Protein AF-A0A1F9MXR3-F1 (afdb_monomer_lite)

Foldseek 3Di:
DVQVVQVVVVHPGDPVNVVVCCVLQLAPWFDFDDDPPDPDDGDGHGPPCRNVSVVVCVVCVVVVDDPVLCCVALSVQLNVLVVVVVVLVVVLVVQLVVLVPDPDPVVSVVSVVVSVVVSVVSVVVSVVSNVVSVVRDGPPPDD

Secondary structure (DSSP, 8-state):
-HHHHHHTTT----HHHHHHHHHTTSSPPPEEE--TT--S--EEEPPTHHHHHHHHHHHHHHTT--HHHHHHSHHHHHHHHHHHHHHHHHHHHHHHHHHHT-S-HHHHHHHHHHHHHHHHHHHHHHHHHHHHHHHS-------

Sequence (143 aa):
MIVEIFQNKGERFSAPSLRKYVQLGLLPKSRRVGIRGRHRGSSGLYPVAVVRLINNIKSALDDGATLDEIRLGQAGVAGEVQALARSAGQVVERLKEAIRHQENKKKRDALKRDLDNRAKVLTREIRAVERLVSRLGTPRLQP

Structure (mmCIF, N/CA/C/O backbone):
data_AF-A0A1F9MXR3-F1
#
_entry.id   AF-A0A1F9MXR3-F1
#
loop_
_atom_site.group_PDB
_atom_site.id
_atom_site.type_symbol
_atom_site.label_atom_id
_atom_site.label_alt_id
_atom_site.label_comp_id
_atom_site.label_asym_id
_atom_site.label_entity_id
_atom_site.label_seq_id
_atom_site.pdbx_PDB_ins_code
_atom_site.Cartn_x
_atom_site.Cartn_y
_atom_site.Cartn_z
_atom_site.occupancy
_atom_site.B_iso_or_equiv
_atom_site.auth_seq_id
_atom_site.auth_comp_id
_atom_site.auth_asym_id
_atom_site.auth_atom_id
_atom_site.pdbx_PDB_model_num
ATOM 1 N N . MET A 1 1 ? -2.376 -17.576 -13.835 1.00 70.94 1 MET A N 1
ATOM 2 C CA . MET A 1 1 ? -1.338 -16.736 -13.171 1.00 70.94 1 MET A CA 1
ATOM 3 C C . MET A 1 1 ? -1.240 -15.379 -13.872 1.00 70.94 1 MET A C 1
ATOM 5 O O . MET A 1 1 ? -1.604 -15.309 -15.033 1.00 70.94 1 MET A O 1
ATOM 9 N N . ILE A 1 2 ? -0.744 -14.299 -13.241 1.00 80.38 2 ILE A N 1
ATOM 10 C CA . ILE A 1 2 ? -0.639 -12.985 -13.924 1.00 80.38 2 ILE A CA 1
ATOM 11 C C . ILE A 1 2 ? 0.206 -13.046 -15.204 1.00 80.38 2 ILE A C 1
ATOM 13 O O . ILE A 1 2 ? -0.133 -12.400 -16.180 1.00 80.38 2 ILE A O 1
ATOM 17 N N . VAL A 1 3 ? 1.247 -13.883 -15.231 1.00 83.94 3 VAL A N 1
ATOM 18 C CA . VAL A 1 3 ? 2.078 -14.098 -16.426 1.00 83.94 3 VAL A CA 1
ATOM 19 C C . VAL A 1 3 ? 1.259 -14.622 -17.609 1.00 83.94 3 VAL A C 1
ATOM 21 O O . VAL A 1 3 ? 1.415 -14.110 -18.710 1.00 83.94 3 VAL A O 1
ATOM 24 N N . GLU A 1 4 ? 0.337 -15.560 -17.377 1.00 83.31 4 GLU A N 1
ATOM 25 C CA . GLU A 1 4 ? -0.536 -16.112 -18.428 1.00 83.31 4 GLU A CA 1
ATOM 26 C C . GLU A 1 4 ? -1.439 -15.034 -19.042 1.00 83.31 4 GLU A C 1
ATOM 28 O O . GLU A 1 4 ? -1.685 -15.058 -20.238 1.00 83.31 4 GLU A O 1
ATOM 33 N N . ILE A 1 5 ? -1.890 -14.045 -18.256 1.00 84.88 5 ILE A N 1
ATOM 34 C CA . ILE A 1 5 ? -2.714 -12.935 -18.770 1.00 84.88 5 ILE A CA 1
ATOM 35 C C . ILE A 1 5 ? -1.954 -12.149 -19.845 1.00 84.88 5 ILE A C 1
ATOM 37 O O . ILE A 1 5 ? -2.546 -11.740 -20.839 1.00 84.88 5 ILE A O 1
ATOM 41 N N . PHE A 1 6 ? -0.653 -11.937 -19.647 1.00 85.25 6 PHE A N 1
ATOM 42 C CA . PHE A 1 6 ? 0.199 -11.240 -20.609 1.00 85.25 6 PHE A CA 1
ATOM 43 C C . PHE A 1 6 ? 0.558 -12.135 -21.797 1.00 85.25 6 PHE A C 1
ATOM 45 O O . PHE A 1 6 ? 0.428 -11.709 -22.940 1.00 85.25 6 PHE A O 1
ATOM 52 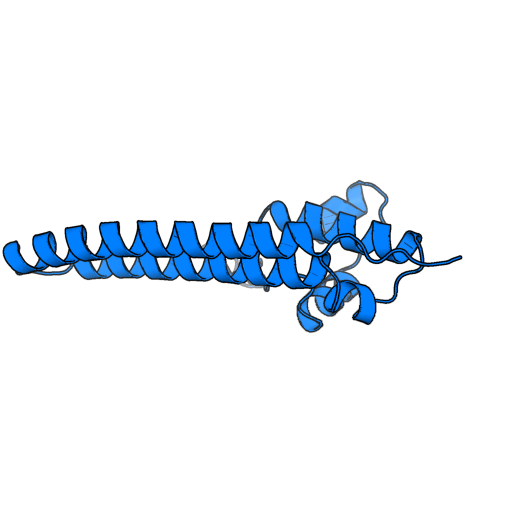N N . GLN A 1 7 ? 0.926 -13.392 -21.546 1.00 86.44 7 GLN A N 1
ATOM 53 C CA . GLN A 1 7 ? 1.253 -14.346 -22.610 1.00 86.44 7 GLN A CA 1
ATOM 54 C C . GLN A 1 7 ? 0.070 -14.582 -23.558 1.00 86.44 7 GLN A C 1
ATOM 56 O O . GLN A 1 7 ? 0.248 -14.550 -24.771 1.00 86.44 7 GLN A O 1
ATOM 61 N N . ASN A 1 8 ? -1.149 -14.705 -23.024 1.00 87.56 8 ASN A N 1
ATOM 62 C CA . ASN A 1 8 ? -2.371 -14.850 -23.823 1.00 87.56 8 ASN A CA 1
ATOM 63 C C . ASN A 1 8 ? -2.684 -13.608 -24.674 1.00 87.56 8 ASN A C 1
ATOM 65 O O . ASN A 1 8 ? -3.453 -13.699 -25.625 1.00 87.56 8 ASN A O 1
ATOM 69 N N . LYS A 1 9 ? -2.101 -12.452 -24.342 1.00 84.19 9 LYS A N 1
ATOM 70 C CA . LYS A 1 9 ? -2.190 -11.214 -25.128 1.00 84.19 9 LYS A CA 1
ATOM 71 C C . LYS A 1 9 ? -1.027 -11.039 -26.114 1.00 84.19 9 LYS A C 1
ATOM 73 O O . LYS A 1 9 ? -0.895 -9.971 -26.695 1.00 84.19 9 LYS A O 1
ATOM 78 N N . GLY A 1 10 ? -0.184 -12.059 -26.293 1.00 82.81 10 GLY A N 1
ATOM 79 C CA . GLY A 1 10 ? 0.976 -12.017 -27.190 1.00 82.81 10 GLY A CA 1
ATOM 80 C C . GLY A 1 10 ? 2.195 -11.290 -26.615 1.00 82.81 10 GLY A C 1
ATOM 81 O O . GLY A 1 10 ? 3.184 -11.087 -27.314 1.00 82.81 10 GLY A O 1
ATOM 82 N N . GLU A 1 11 ? 2.160 -10.910 -25.338 1.00 83.56 11 GLU A N 1
ATOM 83 C CA . GLU A 1 11 ? 3.230 -10.132 -24.724 1.00 83.56 11 GLU A CA 1
ATOM 84 C C . GLU A 1 11 ? 4.403 -11.019 -24.299 1.00 83.56 11 GLU A C 1
ATOM 86 O O . GLU A 1 11 ? 4.225 -12.031 -23.612 1.00 83.56 11 GLU A O 1
ATOM 91 N N . ARG A 1 12 ? 5.635 -10.587 -24.606 1.00 82.88 12 ARG A N 1
ATOM 92 C CA . ARG A 1 12 ? 6.870 -11.217 -24.104 1.00 82.88 12 ARG A CA 1
ATOM 93 C C . ARG A 1 12 ? 7.060 -10.920 -22.612 1.00 82.88 12 ARG A C 1
ATOM 95 O O . ARG A 1 12 ? 7.871 -10.088 -22.218 1.00 82.88 12 ARG A O 1
ATOM 102 N N . PHE A 1 13 ? 6.274 -11.578 -21.766 1.00 87.06 13 PHE A N 1
ATOM 103 C CA . PHE A 1 13 ? 6.343 -11.470 -20.311 1.00 87.06 13 PHE A CA 1
ATOM 104 C C . PHE A 1 13 ? 6.453 -12.859 -19.682 1.00 87.06 13 PHE A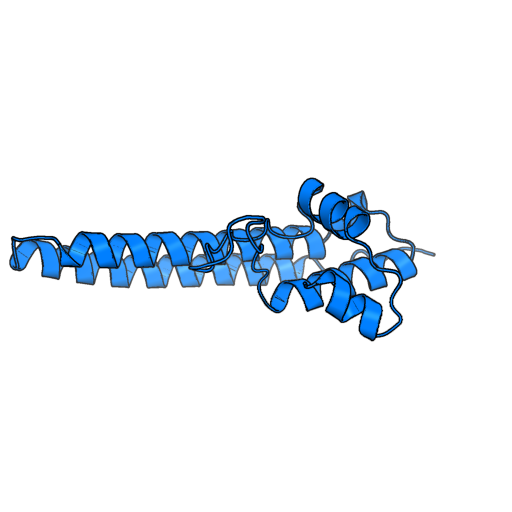 C 1
ATOM 106 O O . PHE A 1 13 ? 5.757 -13.797 -20.068 1.00 87.06 13 PHE A O 1
ATOM 113 N N . SER A 1 14 ? 7.358 -13.005 -18.714 1.00 88.88 14 SER A N 1
ATOM 114 C CA . SER A 1 14 ? 7.740 -14.305 -18.161 1.00 88.88 14 SER A CA 1
ATOM 115 C C . SER A 1 14 ? 7.800 -14.285 -16.632 1.00 88.88 14 SER A C 1
ATOM 117 O O . SER A 1 14 ? 7.898 -13.228 -16.002 1.00 88.88 14 SER A O 1
ATOM 119 N N . ALA A 1 15 ? 7.774 -15.468 -16.011 1.00 87.50 15 ALA A N 1
ATOM 120 C CA . ALA A 1 15 ? 7.941 -15.591 -14.562 1.00 87.50 15 ALA A CA 1
ATOM 121 C C . ALA A 1 15 ? 9.293 -15.037 -14.048 1.00 87.50 15 ALA A C 1
ATOM 123 O O . ALA A 1 15 ? 9.293 -14.410 -12.985 1.00 87.50 15 ALA A O 1
ATOM 124 N N . PRO A 1 16 ? 10.428 -15.200 -14.762 1.00 89.75 16 PRO A N 1
ATOM 125 C CA . PRO A 1 16 ? 11.662 -14.472 -14.461 1.00 89.75 16 PRO A CA 1
ATOM 126 C C . PRO A 1 16 ? 11.512 -12.945 -14.478 1.00 89.75 16 PRO A C 1
ATOM 128 O O . PRO A 1 16 ? 11.926 -12.304 -13.515 1.00 89.75 16 PRO A O 1
ATOM 131 N N . SER A 1 17 ? 10.871 -12.364 -15.501 1.00 87.94 17 SER A N 1
ATOM 132 C CA . SER A 1 17 ? 10.649 -10.908 -15.592 1.00 87.94 17 SER A CA 1
ATOM 133 C C . SER A 1 17 ? 9.831 -10.394 -14.406 1.00 87.94 17 SER A C 1
ATOM 135 O O . SER A 1 17 ? 10.217 -9.432 -13.746 1.00 87.94 17 SER A O 1
ATOM 137 N N . LEU A 1 18 ? 8.748 -11.102 -14.068 1.00 87.75 18 LEU A N 1
ATOM 138 C CA . LEU A 1 18 ? 7.929 -10.802 -12.895 1.00 87.75 18 LEU A CA 1
ATOM 139 C C . LEU A 1 18 ? 8.754 -10.845 -11.600 1.00 87.75 18 LEU A C 1
ATOM 141 O O . LEU A 1 18 ? 8.651 -9.937 -10.777 1.00 87.75 18 LEU A O 1
ATOM 145 N N . ARG A 1 19 ? 9.583 -11.882 -11.411 1.00 86.38 19 ARG A N 1
ATOM 146 C CA . ARG A 1 19 ? 10.463 -11.990 -10.236 1.00 86.38 19 ARG A CA 1
ATOM 147 C C . ARG A 1 19 ? 11.453 -10.835 -10.160 1.00 86.38 19 ARG A C 1
ATOM 149 O O . ARG A 1 19 ? 11.580 -10.260 -9.085 1.00 86.38 19 ARG A O 1
ATOM 156 N N . LYS A 1 20 ? 12.091 -10.474 -11.277 1.00 88.56 20 LYS A N 1
ATOM 157 C CA . LYS A 1 20 ? 13.030 -9.347 -11.345 1.00 88.56 20 LYS A CA 1
ATOM 158 C C . LYS A 1 20 ? 12.353 -8.049 -10.907 1.00 88.56 20 LYS A C 1
ATOM 160 O O . LYS A 1 20 ? 12.862 -7.363 -10.031 1.00 88.56 20 LYS A O 1
ATOM 165 N N . TYR A 1 21 ? 11.169 -7.748 -11.439 1.00 88.25 21 TYR A N 1
ATOM 166 C CA . TYR A 1 21 ? 10.438 -6.532 -11.071 1.00 88.25 21 TYR A CA 1
ATOM 167 C C . TYR A 1 21 ? 10.022 -6.517 -9.593 1.00 88.25 21 TYR A C 1
ATOM 169 O O . TYR A 1 21 ? 10.099 -5.480 -8.944 1.00 88.25 21 TYR A O 1
ATOM 177 N N . VAL A 1 22 ? 9.637 -7.666 -9.027 1.00 84.56 22 VAL A N 1
ATOM 178 C CA . VAL A 1 22 ? 9.345 -7.775 -7.586 1.00 84.56 22 VAL A CA 1
ATOM 179 C C . VAL A 1 22 ? 10.607 -7.594 -6.733 1.00 84.56 22 VAL A C 1
ATOM 181 O O . VAL A 1 22 ? 10.547 -6.938 -5.697 1.00 84.56 22 VAL A O 1
ATOM 184 N N . GLN A 1 23 ? 11.745 -8.165 -7.140 1.00 83.56 23 GLN A N 1
ATOM 185 C CA . GLN A 1 23 ? 13.024 -8.030 -6.427 1.00 83.56 23 GLN A CA 1
ATOM 186 C C . GLN A 1 23 ? 13.531 -6.585 -6.419 1.00 83.56 23 GLN A C 1
ATOM 188 O O . GLN A 1 23 ? 14.057 -6.138 -5.406 1.00 83.56 23 GLN A O 1
ATOM 193 N N . LEU A 1 24 ? 13.319 -5.856 -7.515 1.00 81.50 24 LEU A N 1
ATOM 194 C CA . LEU A 1 24 ? 13.678 -4.444 -7.653 1.00 81.50 24 LEU A CA 1
ATOM 195 C C . LEU A 1 24 ? 12.669 -3.485 -6.996 1.00 81.50 24 LEU A C 1
ATOM 197 O O . LEU A 1 24 ? 12.835 -2.275 -7.095 1.00 81.50 24 LEU A O 1
ATOM 201 N N . GLY A 1 25 ? 11.609 -3.995 -6.359 1.00 76.75 25 GLY A N 1
ATOM 202 C CA . GLY A 1 25 ? 10.580 -3.169 -5.714 1.00 76.75 25 GLY A CA 1
ATOM 203 C C . GLY A 1 25 ? 9.579 -2.512 -6.674 1.00 76.75 25 GLY A C 1
ATOM 204 O O . GLY A 1 25 ? 8.631 -1.881 -6.220 1.00 76.75 25 GLY A O 1
ATOM 205 N N . LEU A 1 26 ? 9.719 -2.721 -7.987 1.00 81.12 26 LEU A N 1
ATOM 206 C CA . LEU A 1 26 ? 8.835 -2.167 -9.021 1.00 81.12 26 LEU A CA 1
ATOM 207 C C . LEU A 1 26 ? 7.415 -2.745 -8.972 1.00 81.12 26 LEU A C 1
ATOM 209 O O . LEU A 1 26 ? 6.456 -2.112 -9.407 1.00 81.12 26 LEU A O 1
ATOM 213 N N . LEU A 1 27 ? 7.273 -3.968 -8.455 1.00 81.94 27 LEU A N 1
ATOM 214 C CA . LEU A 1 27 ? 5.987 -4.623 -8.245 1.00 81.94 27 LEU A CA 1
ATOM 215 C C . LEU A 1 27 ? 5.857 -5.113 -6.803 1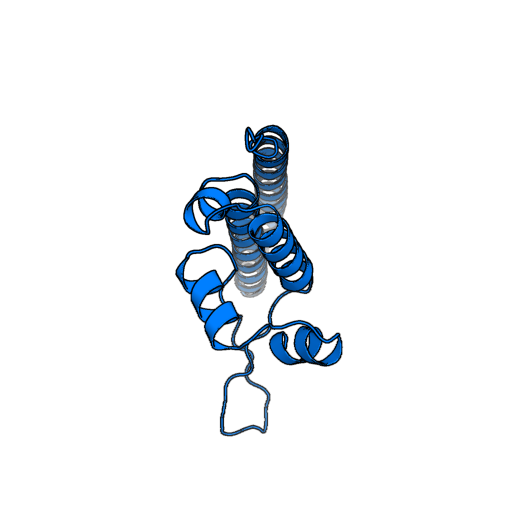.00 81.94 27 LEU A C 1
ATOM 217 O O . LEU A 1 27 ? 6.832 -5.574 -6.205 1.00 81.94 27 LEU A O 1
ATOM 221 N N . PRO A 1 28 ? 4.638 -5.121 -6.241 1.00 76.94 28 PRO A N 1
ATOM 222 C CA . PRO A 1 28 ? 4.429 -5.669 -4.913 1.00 76.94 28 PRO A CA 1
ATOM 223 C C . PRO A 1 28 ? 4.642 -7.180 -4.873 1.00 76.94 28 PRO A C 1
ATOM 225 O O . PRO A 1 28 ? 4.355 -7.900 -5.831 1.00 76.94 28 PRO A O 1
ATOM 228 N N . LYS A 1 29 ? 5.056 -7.686 -3.708 1.00 79.88 29 LYS A N 1
ATOM 229 C CA . LYS A 1 29 ? 5.102 -9.129 -3.448 1.00 79.88 29 LYS A CA 1
ATOM 230 C C . LYS A 1 29 ? 3.691 -9.723 -3.528 1.00 79.88 29 LYS A C 1
ATOM 232 O O . LYS A 1 29 ? 2.727 -9.145 -3.026 1.00 79.88 29 LYS A O 1
ATOM 237 N N . SER A 1 30 ? 3.576 -10.905 -4.131 1.00 77.75 30 SER A N 1
ATOM 238 C CA . SER A 1 30 ? 2.311 -11.642 -4.190 1.00 77.75 30 SER A CA 1
ATOM 239 C C . SER A 1 30 ? 1.820 -12.014 -2.790 1.00 77.75 30 SER A C 1
ATOM 241 O O . SER A 1 30 ? 2.624 -12.456 -1.963 1.00 77.75 30 SER A O 1
ATOM 243 N N . ARG A 1 31 ? 0.509 -11.947 -2.536 1.00 70.75 31 ARG A N 1
ATOM 244 C CA . ARG A 1 31 ? -0.068 -12.490 -1.298 1.00 70.75 31 ARG A CA 1
ATOM 245 C C . ARG A 1 31 ? -0.293 -13.986 -1.465 1.00 70.75 31 ARG A C 1
ATOM 247 O O . ARG A 1 31 ? -1.031 -14.400 -2.354 1.00 70.75 31 ARG A O 1
ATOM 254 N N . ARG A 1 32 ? 0.305 -14.806 -0.600 1.00 67.38 32 ARG A N 1
ATOM 255 C CA . ARG A 1 32 ? 0.002 -16.241 -0.577 1.00 67.38 32 ARG A CA 1
ATOM 256 C C . ARG A 1 32 ? -1.418 -16.444 -0.060 1.00 67.38 32 ARG A C 1
ATOM 258 O O . ARG A 1 32 ? -1.733 -16.036 1.055 1.00 67.38 32 ARG A O 1
ATOM 265 N N . VAL A 1 33 ? -2.254 -17.078 -0.871 1.00 62.97 33 VAL A N 1
ATOM 266 C CA . VAL A 1 33 ? -3.546 -17.609 -0.439 1.00 62.97 33 VAL A CA 1
ATOM 267 C C . VAL A 1 33 ? -3.462 -19.131 -0.491 1.00 62.97 33 VAL A C 1
ATOM 269 O O . VAL A 1 33 ? -3.049 -19.709 -1.498 1.00 62.97 33 VAL A O 1
ATOM 272 N N . GLY A 1 34 ? -3.766 -19.788 0.628 1.00 51.12 34 GLY A N 1
ATOM 273 C CA . GLY A 1 34 ? -3.929 -21.236 0.645 1.00 51.12 34 GLY A CA 1
ATOM 274 C C . GLY A 1 34 ? -5.248 -21.575 -0.037 1.00 51.12 34 GLY A C 1
ATOM 275 O O . GLY A 1 34 ? -6.298 -21.135 0.422 1.00 51.12 34 GLY A O 1
ATOM 276 N N . ILE A 1 35 ? -5.208 -22.322 -1.139 1.00 55.88 35 ILE A N 1
ATOM 277 C CA . ILE A 1 35 ? -6.417 -22.879 -1.750 1.00 55.88 35 ILE A CA 1
ATOM 278 C C . ILE A 1 35 ? -6.638 -24.241 -1.090 1.00 55.88 35 ILE A C 1
ATOM 280 O O . ILE A 1 35 ? -5.822 -25.150 -1.262 1.00 55.88 35 ILE A O 1
ATOM 284 N N . ARG A 1 36 ? -7.710 -24.367 -0.298 1.00 49.06 36 ARG A N 1
ATOM 285 C CA . ARG A 1 36 ? -8.083 -25.618 0.381 1.00 49.06 36 ARG A CA 1
ATOM 286 C C . ARG A 1 36 ? -8.204 -26.731 -0.673 1.00 49.06 36 ARG A C 1
ATOM 288 O O . ARG A 1 36 ? -8.970 -26.585 -1.616 1.00 49.06 36 ARG A O 1
ATOM 295 N N . GLY A 1 37 ? -7.408 -27.796 -0.542 1.00 61.16 37 GLY A N 1
ATOM 296 C CA . GLY A 1 37 ? -7.396 -28.942 -1.466 1.00 61.16 37 GLY A CA 1
ATOM 297 C C . GLY A 1 37 ? -6.246 -29.001 -2.486 1.00 61.16 37 GLY A C 1
ATOM 298 O O . GLY A 1 37 ? -6.105 -30.021 -3.153 1.00 61.16 37 GLY A O 1
ATOM 299 N N . ARG A 1 38 ? -5.375 -27.983 -2.607 1.00 54.53 38 ARG A N 1
ATOM 300 C CA . ARG A 1 38 ? -4.146 -28.087 -3.429 1.00 54.53 38 ARG A CA 1
ATOM 301 C C . ARG A 1 38 ? -2.904 -28.269 -2.560 1.00 54.53 38 ARG A C 1
ATOM 303 O O . ARG A 1 38 ? -2.427 -27.323 -1.942 1.00 54.53 38 ARG A O 1
ATOM 310 N N . HIS A 1 39 ? -2.330 -29.471 -2.586 1.00 48.66 39 HIS A N 1
ATOM 311 C CA . HIS A 1 39 ? -1.134 -29.830 -1.815 1.00 48.66 39 HIS A CA 1
ATOM 312 C C . HIS A 1 39 ? 0.215 -29.436 -2.437 1.00 48.66 39 HIS A C 1
ATOM 314 O O . HIS A 1 39 ? 1.246 -29.778 -1.867 1.00 48.66 39 HIS A O 1
ATOM 320 N N . ARG A 1 40 ? 0.279 -28.709 -3.563 1.00 43.69 40 ARG A N 1
ATOM 321 C CA . ARG A 1 40 ? 1.564 -28.241 -4.124 1.00 43.69 40 ARG A CA 1
ATOM 322 C C . ARG A 1 40 ? 1.410 -26.883 -4.812 1.00 43.69 40 ARG A C 1
ATOM 324 O O . ARG A 1 40 ? 0.859 -26.785 -5.900 1.00 43.69 40 ARG A O 1
ATOM 331 N N . GLY A 1 41 ? 1.917 -25.838 -4.158 1.00 48.47 41 GLY A N 1
ATOM 332 C CA . GLY A 1 41 ? 2.072 -24.494 -4.718 1.00 48.47 41 GLY A CA 1
ATOM 333 C C . GLY A 1 41 ? 1.101 -23.468 -4.139 1.00 48.47 41 GLY A C 1
ATOM 334 O O . GLY A 1 41 ? -0.077 -23.424 -4.484 1.00 48.47 41 GLY A O 1
ATOM 335 N N . SER A 1 42 ? 1.618 -22.574 -3.295 1.00 54.44 42 SER A N 1
ATOM 336 C CA . SER A 1 42 ? 0.914 -21.338 -2.954 1.00 54.44 42 SER A CA 1
ATOM 337 C C . SER A 1 42 ? 0.680 -20.533 -4.233 1.00 54.44 42 SER A C 1
ATOM 339 O O . SER A 1 42 ? 1.638 -20.061 -4.850 1.00 54.44 42 SER A O 1
ATOM 341 N N . SER A 1 43 ? -0.572 -20.350 -4.631 1.00 59.03 43 SER A N 1
ATOM 342 C CA . SER A 1 43 ? -0.887 -19.393 -5.687 1.00 59.03 43 SER A CA 1
ATOM 343 C C . SER A 1 43 ? -0.756 -17.992 -5.094 1.00 59.03 43 SER A C 1
ATOM 345 O O . SER A 1 43 ? -1.441 -17.640 -4.132 1.00 59.03 43 SER A O 1
ATOM 347 N N . GLY A 1 44 ? 0.201 -17.218 -5.602 1.00 63.25 44 GLY A N 1
ATOM 348 C CA . GLY A 1 44 ? 0.362 -15.821 -5.228 1.00 63.25 44 GLY A CA 1
ATOM 349 C C . GLY A 1 44 ? -0.727 -14.986 -5.895 1.00 63.25 44 GLY A C 1
ATOM 350 O O . GLY A 1 44 ? -0.775 -14.915 -7.121 1.00 63.25 44 GLY A O 1
ATOM 351 N N . LEU A 1 45 ? -1.600 -14.359 -5.107 1.00 68.44 45 LEU A N 1
ATOM 352 C CA . LEU A 1 45 ? -2.590 -13.420 -5.621 1.00 68.44 45 LEU A CA 1
ATOM 353 C C . LEU A 1 45 ? -1.925 -12.052 -5.805 1.00 68.44 45 LEU A C 1
ATOM 355 O O . LEU A 1 45 ? -1.388 -11.476 -4.851 1.00 68.44 45 LEU A O 1
ATOM 359 N N . TYR A 1 46 ? -1.964 -11.543 -7.033 1.00 69.81 46 TYR A N 1
ATOM 360 C CA . TYR A 1 46 ? -1.547 -10.184 -7.361 1.00 69.81 46 TYR A CA 1
ATOM 361 C C . TYR A 1 46 ? -2.792 -9.299 -7.512 1.00 69.81 46 TYR A C 1
ATOM 363 O O . TYR A 1 46 ? -3.746 -9.713 -8.171 1.00 69.81 46 TYR A O 1
ATOM 371 N N . PRO A 1 47 ? -2.817 -8.093 -6.916 1.00 70.00 47 PRO A N 1
ATOM 372 C CA . PRO A 1 47 ? -3.884 -7.127 -7.159 1.00 70.00 47 PRO A CA 1
ATOM 373 C C . PRO A 1 47 ? -4.005 -6.777 -8.647 1.00 70.00 47 PRO A C 1
ATOM 375 O O . PRO A 1 47 ? -2.996 -6.707 -9.343 1.00 70.00 47 PRO A O 1
ATOM 378 N N . VAL A 1 48 ? -5.212 -6.448 -9.118 1.00 75.44 48 VAL A N 1
ATOM 379 C CA . VAL A 1 48 ? -5.460 -6.046 -10.522 1.00 75.44 48 VAL A CA 1
ATOM 380 C C . VAL A 1 48 ? -4.563 -4.881 -10.958 1.00 75.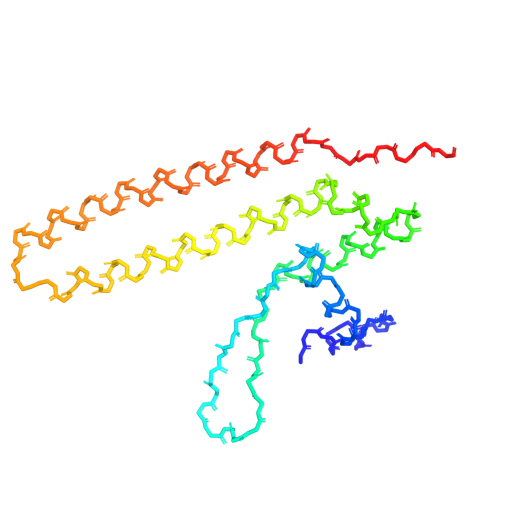44 48 VAL A C 1
ATOM 382 O O . VAL A 1 48 ? -4.102 -4.833 -12.094 1.00 75.44 48 VAL A O 1
ATOM 385 N N . ALA A 1 49 ? -4.236 -3.973 -10.037 1.00 72.69 49 ALA A N 1
ATOM 386 C CA . ALA A 1 49 ? -3.345 -2.850 -10.309 1.00 72.69 49 ALA A CA 1
ATOM 387 C C . ALA A 1 49 ? -1.931 -3.255 -10.765 1.00 72.69 49 ALA A C 1
ATOM 389 O O . ALA A 1 49 ? -1.269 -2.469 -11.434 1.00 72.69 49 ALA A O 1
ATOM 390 N N . VAL A 1 50 ? -1.484 -4.477 -10.460 1.00 81.50 50 VAL A N 1
ATOM 391 C CA . VAL A 1 50 ? -0.188 -5.007 -10.910 1.00 81.50 50 VAL A CA 1
ATOM 392 C C . VAL A 1 50 ? -0.136 -5.107 -12.432 1.00 81.50 50 VAL A C 1
ATOM 394 O O . VAL A 1 50 ? 0.918 -4.881 -13.009 1.00 81.50 50 VAL A O 1
ATOM 397 N N . VAL A 1 51 ? -1.270 -5.352 -13.096 1.00 83.81 51 VAL A N 1
ATOM 398 C CA . VAL A 1 51 ? -1.347 -5.344 -14.565 1.00 83.81 51 VAL A CA 1
ATOM 399 C C . VAL A 1 51 ? -1.006 -3.956 -15.116 1.00 83.81 51 VAL A C 1
ATOM 401 O O . VAL A 1 51 ? -0.211 -3.847 -16.043 1.00 83.81 51 VAL A O 1
ATOM 404 N N . ARG A 1 52 ? -1.542 -2.888 -14.507 1.00 82.69 52 ARG A N 1
ATOM 405 C CA . ARG A 1 52 ? -1.233 -1.504 -14.907 1.00 82.69 52 ARG A CA 1
ATOM 406 C C . ARG A 1 52 ? 0.231 -1.154 -14.649 1.00 82.69 52 ARG A C 1
ATOM 408 O O . ARG A 1 52 ? 0.864 -0.564 -15.510 1.00 82.69 52 ARG A O 1
ATOM 415 N N . LEU A 1 53 ? 0.777 -1.558 -13.501 1.00 81.50 53 LEU A N 1
ATOM 416 C CA . LEU A 1 53 ? 2.192 -1.340 -13.190 1.00 81.50 53 LEU A CA 1
ATOM 417 C C . LEU A 1 53 ? 3.111 -2.051 -14.191 1.00 81.50 53 LEU A C 1
ATOM 419 O O . LEU A 1 53 ? 4.066 -1.445 -14.659 1.00 81.50 53 LEU A O 1
ATOM 423 N N . ILE A 1 54 ? 2.805 -3.300 -14.565 1.00 87.31 54 ILE A N 1
ATOM 424 C CA . ILE A 1 54 ? 3.572 -4.030 -15.586 1.00 87.31 54 ILE A CA 1
ATOM 425 C C . ILE A 1 54 ? 3.513 -3.298 -16.931 1.00 87.31 54 ILE A C 1
ATOM 427 O O . ILE A 1 54 ? 4.558 -3.121 -17.547 1.00 87.31 54 ILE A O 1
ATOM 431 N N . ASN A 1 55 ? 2.334 -2.837 -17.364 1.00 87.62 55 ASN A N 1
ATOM 432 C CA . ASN A 1 55 ? 2.207 -2.059 -18.602 1.00 87.62 55 ASN A CA 1
ATOM 433 C C . ASN A 1 55 ? 3.047 -0.777 -18.563 1.00 87.62 55 ASN A C 1
ATOM 435 O O . ASN A 1 55 ? 3.742 -0.487 -19.528 1.00 87.62 55 ASN A O 1
ATOM 439 N N . ASN A 1 56 ? 3.031 -0.045 -17.446 1.00 83.81 56 ASN A N 1
ATOM 440 C CA . ASN A 1 56 ? 3.816 1.181 -17.301 1.00 83.81 56 ASN A CA 1
ATOM 441 C C . ASN A 1 56 ? 5.326 0.905 -17.341 1.00 83.81 56 ASN A C 1
ATOM 443 O O . ASN A 1 56 ? 6.060 1.644 -17.984 1.00 83.81 56 ASN A O 1
ATOM 447 N N . ILE A 1 57 ? 5.786 -0.165 -16.679 1.00 85.44 57 ILE A N 1
ATOM 448 C CA . ILE A 1 57 ? 7.194 -0.583 -16.728 1.00 85.44 57 ILE A CA 1
ATOM 449 C C . ILE A 1 57 ? 7.581 -0.931 -18.167 1.00 85.44 57 ILE A C 1
ATOM 451 O O . ILE A 1 57 ? 8.634 -0.510 -18.622 1.00 85.44 57 ILE A O 1
ATOM 455 N N . LYS A 1 58 ? 6.737 -1.682 -18.885 1.00 87.31 58 LYS A N 1
ATOM 456 C CA . LYS A 1 58 ? 7.008 -2.062 -20.274 1.00 87.31 58 LYS A CA 1
ATOM 457 C C . LYS A 1 58 ? 7.062 -0.858 -21.208 1.00 87.31 58 LYS A C 1
ATOM 459 O O . LYS A 1 58 ? 8.054 -0.725 -21.900 1.00 87.31 58 LYS A O 1
ATOM 464 N N . SER A 1 59 ? 6.077 0.038 -21.141 1.00 85.94 59 SER A N 1
ATOM 465 C CA . SER A 1 59 ? 6.081 1.281 -21.922 1.00 85.94 59 SER A CA 1
ATOM 466 C C . SER A 1 59 ? 7.354 2.087 -21.673 1.00 85.94 59 SER A C 1
ATOM 468 O O . SER A 1 59 ? 8.016 2.473 -22.619 1.00 85.94 59 SER A O 1
ATOM 470 N N . ALA A 1 60 ? 7.756 2.261 -20.409 1.00 82.56 60 ALA A N 1
ATOM 471 C CA . ALA A 1 60 ? 8.975 3.000 -20.088 1.00 82.56 60 ALA A CA 1
ATOM 472 C C . ALA A 1 60 ? 10.250 2.314 -20.614 1.00 82.56 60 ALA A C 1
ATOM 474 O O . ALA A 1 60 ? 11.173 2.997 -21.042 1.00 82.56 60 ALA A O 1
ATOM 475 N N . LEU A 1 61 ? 10.311 0.976 -20.589 1.00 87.12 61 LEU A N 1
ATOM 476 C CA . LEU A 1 61 ? 11.417 0.222 -21.189 1.00 87.12 61 LEU A CA 1
ATOM 477 C C . LEU A 1 61 ? 11.439 0.359 -22.718 1.00 87.12 61 LEU A C 1
ATOM 479 O O . LEU A 1 61 ? 12.518 0.480 -23.292 1.00 87.12 61 LEU A O 1
ATOM 483 N N . ASP A 1 62 ? 10.270 0.338 -23.362 1.00 88.56 62 ASP A N 1
ATOM 484 C CA . ASP A 1 62 ? 10.131 0.529 -24.811 1.00 88.56 62 ASP A CA 1
ATOM 485 C C . ASP A 1 62 ? 10.526 1.964 -25.219 1.00 88.56 62 ASP A C 1
ATOM 487 O O . ASP A 1 62 ? 11.117 2.159 -26.278 1.00 88.56 62 ASP A O 1
ATOM 491 N N . ASP A 1 63 ? 10.304 2.941 -24.330 1.00 86.25 63 ASP A N 1
ATOM 492 C CA . ASP A 1 63 ? 10.752 4.336 -24.456 1.00 86.25 63 ASP A CA 1
ATOM 493 C C . ASP A 1 63 ? 12.256 4.527 -24.135 1.00 86.25 63 ASP A C 1
ATOM 495 O O . ASP A 1 63 ? 12.763 5.647 -24.174 1.00 86.25 63 ASP A O 1
ATOM 499 N N . GLY A 1 64 ? 12.988 3.452 -23.813 1.00 86.25 64 GLY A N 1
ATOM 500 C CA . GLY A 1 64 ? 14.439 3.464 -23.592 1.00 86.25 64 GLY A CA 1
ATOM 501 C C . GLY A 1 64 ? 14.894 3.666 -22.142 1.00 86.25 64 GLY A C 1
ATOM 502 O O . GLY A 1 64 ? 16.099 3.704 -21.892 1.00 86.25 64 GLY A O 1
ATOM 503 N N . ALA A 1 65 ? 13.977 3.754 -21.174 1.00 84.06 65 ALA A N 1
ATOM 504 C CA . ALA A 1 65 ? 14.345 3.884 -19.765 1.00 84.06 65 ALA A CA 1
ATOM 505 C C . ALA A 1 65 ? 15.013 2.609 -19.226 1.00 84.06 65 ALA A C 1
ATOM 507 O O . ALA A 1 65 ? 14.664 1.480 -19.576 1.00 84.06 65 ALA A O 1
ATOM 508 N N . THR A 1 66 ? 15.927 2.773 -18.277 1.00 88.00 66 THR A N 1
ATOM 509 C CA . THR A 1 66 ? 16.500 1.669 -17.503 1.00 88.00 66 THR A CA 1
ATOM 510 C C . THR A 1 66 ? 15.605 1.288 -16.321 1.00 88.00 66 THR A C 1
ATOM 512 O O . THR A 1 66 ? 14.797 2.068 -15.818 1.00 88.00 66 THR A O 1
ATOM 515 N N . LEU A 1 67 ? 15.761 0.062 -15.809 1.00 82.94 67 LEU A N 1
ATOM 516 C CA . LEU A 1 67 ? 14.997 -0.391 -14.637 1.00 82.94 67 LEU A CA 1
ATOM 517 C C . LEU A 1 67 ? 15.283 0.435 -13.373 1.00 82.94 67 LEU A C 1
ATOM 519 O O . LEU A 1 67 ? 14.384 0.578 -12.543 1.00 82.94 67 LEU A O 1
ATOM 523 N N . ASP A 1 68 ? 16.497 0.970 -13.230 1.00 81.00 68 ASP A N 1
ATOM 524 C CA . ASP A 1 68 ? 16.862 1.829 -12.101 1.00 81.00 68 ASP A CA 1
ATOM 525 C C . ASP A 1 68 ? 16.228 3.221 -12.227 1.00 81.00 68 ASP A C 1
ATOM 527 O O . ASP A 1 68 ? 15.705 3.741 -11.240 1.00 81.00 68 ASP A O 1
ATOM 531 N N . GLU A 1 69 ? 16.147 3.781 -13.437 1.00 79.25 69 GLU A N 1
ATOM 532 C CA . GLU A 1 69 ? 15.409 5.026 -13.700 1.00 79.25 69 GLU A CA 1
ATOM 533 C C . GLU A 1 69 ? 13.906 4.859 -13.465 1.00 79.25 69 GLU A C 1
ATOM 535 O O . GLU A 1 69 ? 13.276 5.725 -12.861 1.00 79.25 69 GLU A O 1
ATOM 540 N N . ILE A 1 70 ? 13.318 3.723 -13.855 1.00 77.81 70 ILE A N 1
ATOM 541 C CA . ILE A 1 70 ? 11.903 3.421 -13.579 1.00 77.81 70 ILE A CA 1
ATOM 542 C C . ILE A 1 70 ? 11.653 3.306 -12.067 1.00 77.81 70 ILE A C 1
ATOM 544 O O . ILE A 1 70 ? 10.608 3.742 -11.572 1.00 77.81 70 ILE A O 1
ATOM 548 N N . ARG A 1 71 ? 12.605 2.725 -11.325 1.00 72.50 71 ARG A N 1
ATOM 549 C CA . ARG A 1 71 ? 12.527 2.555 -9.869 1.00 72.50 71 ARG A CA 1
ATOM 550 C C . ARG A 1 71 ? 12.624 3.884 -9.126 1.00 72.50 71 ARG A C 1
ATOM 552 O O . ARG A 1 71 ? 11.857 4.103 -8.194 1.00 72.50 71 ARG A O 1
ATOM 559 N N . LEU A 1 72 ? 13.566 4.740 -9.513 1.00 70.12 72 LEU A N 1
ATOM 560 C CA . LEU A 1 72 ? 13.747 6.069 -8.921 1.00 70.12 72 LEU A CA 1
ATOM 561 C C . LEU A 1 72 ? 12.704 7.075 -9.430 1.00 70.12 72 LEU A C 1
ATOM 563 O O . LEU A 1 72 ? 12.447 8.089 -8.784 1.00 70.12 72 LEU A O 1
ATOM 567 N N . GLY A 1 73 ? 12.088 6.781 -10.572 1.00 70.62 73 GLY A N 1
ATOM 568 C CA . GLY A 1 73 ? 11.025 7.565 -11.172 1.00 70.62 73 GLY A CA 1
ATOM 569 C C . GLY A 1 73 ? 9.661 7.369 -10.511 1.00 70.62 73 GLY A C 1
ATOM 570 O O . GLY A 1 73 ? 9.440 6.526 -9.638 1.00 70.62 73 GLY A O 1
ATOM 571 N N . GLN A 1 74 ? 8.694 8.149 -10.993 1.00 70.62 74 GLN A N 1
ATOM 572 C CA . GLN A 1 74 ? 7.314 8.173 -10.506 1.00 70.62 74 GLN A CA 1
ATOM 573 C C . GLN A 1 74 ? 6.673 6.775 -10.393 1.00 70.62 74 GLN A C 1
ATOM 575 O O . GLN A 1 74 ? 5.899 6.529 -9.466 1.00 70.62 74 GLN A O 1
ATOM 580 N N . ALA A 1 75 ? 6.981 5.854 -11.314 1.00 69.38 75 ALA A N 1
ATOM 581 C CA . ALA A 1 75 ? 6.398 4.512 -11.347 1.00 69.38 75 ALA A CA 1
ATOM 582 C C . ALA A 1 75 ? 6.810 3.648 -10.142 1.00 69.38 75 ALA A C 1
ATOM 584 O O . ALA A 1 75 ? 5.947 3.002 -9.539 1.00 69.38 75 ALA A O 1
ATOM 585 N N . GLY A 1 76 ? 8.094 3.663 -9.763 1.00 72.50 76 GLY A N 1
ATOM 586 C CA . GLY A 1 76 ? 8.588 2.945 -8.588 1.00 72.50 76 GLY A CA 1
ATOM 587 C C . GLY A 1 76 ? 7.974 3.480 -7.295 1.00 72.50 76 GLY A C 1
ATOM 588 O O . GLY A 1 76 ? 7.370 2.720 -6.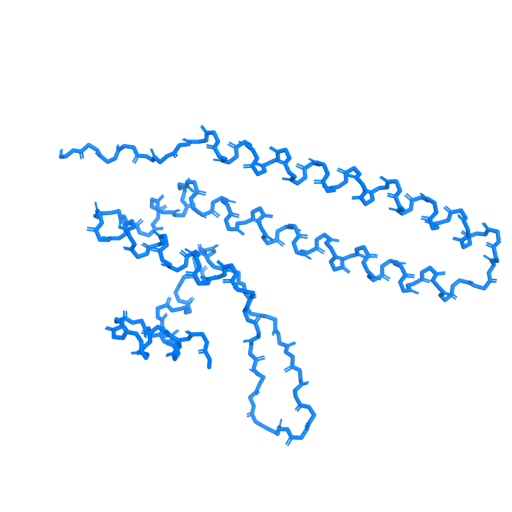534 1.00 72.50 76 GLY A O 1
ATOM 589 N N . VAL A 1 77 ? 8.006 4.802 -7.103 1.00 80.19 77 VAL A N 1
ATOM 590 C CA . VAL A 1 77 ? 7.439 5.443 -5.902 1.00 80.19 77 VAL A CA 1
ATOM 591 C C . VAL A 1 77 ? 5.921 5.219 -5.811 1.00 80.19 77 VAL A C 1
ATOM 593 O O . VAL A 1 77 ? 5.399 4.919 -4.737 1.00 80.19 77 VAL A O 1
ATOM 596 N N . ALA A 1 78 ? 5.192 5.268 -6.932 1.00 79.00 78 ALA A N 1
ATOM 597 C CA . ALA A 1 78 ? 3.761 4.948 -6.960 1.00 79.00 78 ALA A CA 1
ATOM 598 C C . ALA A 1 78 ? 3.484 3.500 -6.523 1.00 79.00 78 ALA A C 1
ATOM 600 O O . ALA A 1 78 ? 2.525 3.241 -5.788 1.00 79.00 78 ALA A O 1
ATOM 601 N N . GLY A 1 79 ? 4.331 2.555 -6.944 1.00 76.25 79 GLY A N 1
ATOM 602 C CA . GLY A 1 79 ? 4.262 1.156 -6.528 1.00 76.25 79 GLY A CA 1
ATOM 603 C C . GLY A 1 79 ? 4.434 0.975 -5.016 1.00 76.25 79 GLY A C 1
ATOM 604 O O . GLY A 1 79 ? 3.649 0.247 -4.390 1.00 76.25 79 GLY A O 1
ATOM 605 N N . GLU A 1 80 ? 5.404 1.671 -4.418 1.00 82.69 80 GLU A N 1
ATOM 606 C CA . GLU A 1 80 ? 5.663 1.647 -2.973 1.00 82.69 80 GLU A CA 1
ATOM 607 C C . GLU A 1 80 ? 4.510 2.245 -2.162 1.00 82.69 80 GLU A C 1
ATOM 609 O O . GLU A 1 80 ? 4.025 1.617 -1.216 1.00 82.69 80 GLU A O 1
ATOM 614 N N . VAL A 1 81 ? 3.989 3.404 -2.574 1.00 85.88 81 VAL A N 1
ATOM 615 C CA . VAL A 1 81 ? 2.832 4.036 -1.916 1.00 85.88 81 VAL A CA 1
ATOM 616 C C . VAL A 1 81 ? 1.611 3.123 -1.972 1.00 85.88 81 VAL A C 1
ATOM 618 O O . VAL A 1 81 ? 0.901 2.948 -0.979 1.00 85.88 81 VAL A O 1
ATOM 621 N N . GLN A 1 82 ? 1.400 2.441 -3.097 1.00 83.56 82 GLN A N 1
ATOM 622 C CA . GLN A 1 82 ? 0.319 1.472 -3.206 1.00 83.56 82 GLN A CA 1
ATOM 623 C C . GLN A 1 82 ? 0.527 0.250 -2.294 1.00 83.56 82 GLN A C 1
ATOM 625 O O . GLN A 1 82 ? -0.437 -0.341 -1.793 1.00 83.56 82 GLN A O 1
ATOM 630 N N . ALA A 1 83 ? 1.776 -0.175 -2.082 1.00 83.56 83 ALA A N 1
ATOM 631 C CA . ALA A 1 83 ? 2.098 -1.238 -1.135 1.00 83.56 83 ALA A CA 1
ATOM 632 C C . ALA A 1 83 ? 1.823 -0.811 0.310 1.00 83.56 83 ALA A C 1
ATOM 634 O O . ALA A 1 83 ? 1.190 -1.578 1.045 1.00 83.56 83 ALA A O 1
ATOM 635 N N . LEU A 1 84 ? 2.192 0.419 0.674 1.00 89.31 84 LEU A N 1
ATOM 636 C CA . LEU A 1 84 ? 1.861 1.024 1.961 1.00 89.31 84 LEU A CA 1
ATOM 637 C C . LEU A 1 84 ? 0.344 1.069 2.178 1.00 89.31 84 LEU A C 1
ATOM 639 O O . LEU A 1 84 ? -0.133 0.600 3.210 1.00 89.31 84 LEU A O 1
ATOM 643 N N . ALA A 1 85 ? -0.421 1.526 1.181 1.00 87.56 85 ALA A N 1
ATOM 644 C CA . ALA A 1 85 ? -1.880 1.599 1.246 1.00 87.56 85 ALA A CA 1
ATOM 645 C C . ALA A 1 85 ? -2.533 0.245 1.556 1.00 87.56 85 ALA A C 1
ATOM 647 O O . ALA A 1 85 ? -3.415 0.131 2.411 1.00 87.56 85 ALA A O 1
ATOM 648 N N . ARG A 1 86 ? -2.064 -0.818 0.893 1.00 86.06 86 ARG A N 1
ATOM 649 C CA . ARG A 1 86 ? -2.547 -2.182 1.146 1.00 86.06 86 ARG A CA 1
ATOM 650 C C . ARG A 1 86 ? -2.175 -2.678 2.540 1.00 86.06 86 ARG A C 1
ATOM 652 O O . ARG A 1 86 ? -3.015 -3.292 3.194 1.00 86.06 86 ARG A O 1
ATOM 659 N N . SER A 1 87 ? -0.937 -2.443 2.974 1.00 88.62 87 SER A N 1
ATOM 660 C CA . SER A 1 87 ? -0.465 -2.851 4.302 1.00 88.62 87 SER A CA 1
ATOM 661 C C . SER A 1 87 ? -1.266 -2.156 5.408 1.00 88.62 87 SER A C 1
ATOM 663 O O . SER A 1 87 ? -1.797 -2.815 6.300 1.00 88.62 87 SER A O 1
ATOM 665 N N . ALA A 1 88 ? -1.471 -0.843 5.275 1.00 90.31 88 ALA A N 1
ATOM 666 C CA . ALA A 1 88 ? -2.318 -0.043 6.152 1.00 90.31 88 ALA A CA 1
ATOM 667 C C . ALA A 1 88 ? -3.741 -0.614 6.264 1.00 90.31 88 ALA A C 1
ATOM 669 O O . ALA A 1 88 ? -4.235 -0.828 7.371 1.00 90.31 88 ALA A O 1
ATOM 670 N N . GLY A 1 89 ? -4.380 -0.940 5.134 1.00 88.88 89 GLY A N 1
ATOM 671 C CA . GLY A 1 89 ? -5.704 -1.567 5.133 1.00 88.88 89 GLY A CA 1
ATOM 672 C C . GLY A 1 89 ? -5.735 -2.912 5.869 1.00 88.88 89 GLY A C 1
ATOM 673 O O . GLY A 1 89 ? -6.651 -3.172 6.645 1.00 88.88 89 GLY A O 1
ATOM 674 N N . GLN A 1 90 ? -4.710 -3.753 5.692 1.00 91.00 90 GLN A N 1
ATOM 675 C CA . GLN A 1 90 ? -4.607 -5.034 6.404 1.00 91.00 90 GLN A CA 1
ATOM 676 C C . GLN A 1 90 ? -4.453 -4.853 7.917 1.00 91.00 90 GLN A C 1
ATOM 678 O O . GLN A 1 90 ? -5.060 -5.604 8.680 1.00 91.00 90 GLN A O 1
ATOM 683 N N . VAL A 1 91 ? -3.665 -3.868 8.356 1.00 93.38 91 VAL A N 1
ATOM 684 C CA . VAL A 1 91 ? -3.511 -3.539 9.781 1.00 93.38 91 VAL A CA 1
ATOM 685 C C . VAL A 1 91 ? -4.840 -3.072 10.369 1.00 93.38 91 VAL A C 1
ATOM 687 O O . VAL A 1 91 ? -5.237 -3.564 11.422 1.00 93.38 91 VAL A O 1
ATOM 690 N N . VAL A 1 92 ? -5.564 -2.190 9.674 1.00 94.38 92 VAL A N 1
ATOM 691 C CA . VAL A 1 92 ? -6.881 -1.710 10.121 1.00 94.38 92 VAL A CA 1
ATOM 692 C C . VAL A 1 92 ? -7.874 -2.865 10.272 1.00 94.38 92 VAL A C 1
ATOM 694 O O . VAL A 1 92 ? -8.549 -2.943 11.295 1.00 94.38 92 VAL A O 1
ATOM 697 N N . GLU A 1 93 ? -7.949 -3.788 9.310 1.00 94.38 93 GLU A N 1
ATOM 698 C CA . GLU A 1 93 ? -8.852 -4.944 9.418 1.00 94.38 93 GLU A CA 1
ATOM 699 C C . GLU A 1 93 ? -8.475 -5.882 10.572 1.00 94.38 93 GLU A C 1
ATOM 701 O O . GLU A 1 93 ? -9.349 -6.295 11.333 1.00 94.38 93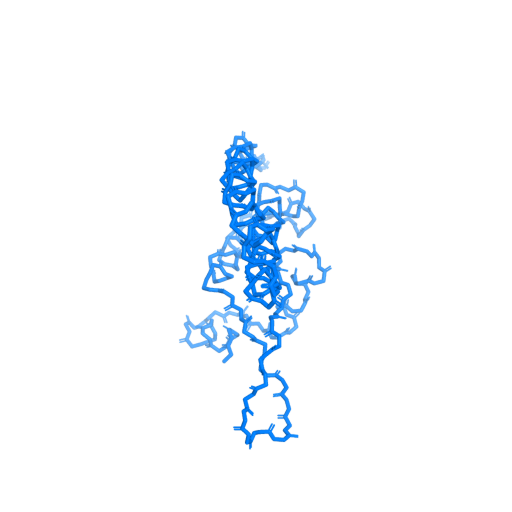 GLU A O 1
ATOM 706 N N . ARG A 1 94 ? -7.179 -6.145 10.785 1.00 94.31 94 ARG A N 1
ATOM 707 C CA . ARG A 1 94 ? -6.717 -6.927 11.947 1.00 94.31 94 ARG A CA 1
ATOM 708 C C . ARG A 1 94 ? -7.053 -6.248 13.273 1.00 94.31 94 ARG A C 1
ATOM 710 O O . ARG A 1 94 ? -7.450 -6.919 14.220 1.00 94.31 94 ARG A O 1
ATOM 717 N N . LEU A 1 95 ? -6.930 -4.922 13.346 1.00 93.31 95 LEU A N 1
ATOM 718 C CA . LEU A 1 95 ? -7.325 -4.163 14.532 1.00 93.31 95 LEU A CA 1
ATOM 719 C C . LEU A 1 95 ? -8.838 -4.237 14.763 1.00 93.31 95 LEU A C 1
ATOM 721 O O . LEU A 1 95 ? -9.260 -4.425 15.900 1.00 93.31 95 LEU A O 1
ATOM 725 N N . LYS A 1 96 ? -9.665 -4.158 13.710 1.00 94.00 96 LYS A N 1
ATOM 726 C CA . LYS A 1 96 ? -11.121 -4.353 13.832 1.00 94.00 96 LYS A CA 1
ATOM 727 C C . LYS A 1 96 ? -11.453 -5.731 14.394 1.00 94.00 96 LYS A C 1
ATOM 729 O O . LYS A 1 96 ? -12.313 -5.829 15.265 1.00 94.00 96 LYS A O 1
ATOM 734 N N . GLU A 1 97 ? -10.792 -6.774 13.905 1.00 93.69 97 GLU A N 1
ATOM 735 C CA . GLU A 1 97 ? -10.967 -8.144 14.389 1.00 93.69 97 GLU A CA 1
ATOM 736 C C . GLU A 1 97 ? -10.567 -8.269 15.865 1.00 93.69 97 GLU A C 1
ATOM 738 O O . GLU A 1 97 ? -11.382 -8.687 16.685 1.00 93.69 97 GLU A O 1
ATOM 743 N N . ALA A 1 98 ? -9.384 -7.777 16.244 1.00 94.50 98 ALA A N 1
ATOM 744 C CA . ALA A 1 98 ? -8.931 -7.768 17.636 1.00 94.50 98 ALA A CA 1
ATOM 745 C C . ALA A 1 98 ? -9.884 -6.993 18.570 1.00 94.50 98 ALA A C 1
ATOM 747 O O . ALA A 1 98 ? -10.171 -7.436 19.680 1.00 94.50 98 ALA A O 1
ATOM 748 N N . ILE A 1 99 ? -10.431 -5.860 18.114 1.00 95.62 99 ILE A N 1
ATOM 749 C CA . ILE A 1 99 ? -11.414 -5.073 18.873 1.00 95.62 99 ILE A CA 1
ATOM 750 C C . ILE A 1 99 ? -12.729 -5.843 19.054 1.00 95.62 99 ILE A C 1
ATOM 752 O O . ILE A 1 99 ? -13.349 -5.727 20.109 1.00 95.62 99 ILE A O 1
ATOM 756 N N . ARG A 1 100 ? -13.173 -6.646 18.076 1.00 93.19 100 ARG A N 1
ATOM 757 C CA . ARG A 1 100 ? -14.394 -7.468 18.222 1.00 93.19 100 ARG A CA 1
ATOM 758 C C . ARG A 1 100 ? -14.267 -8.493 19.347 1.00 93.19 100 ARG A C 1
ATOM 760 O O . ARG A 1 100 ? -15.252 -8.722 20.042 1.00 93.19 100 ARG A O 1
ATOM 767 N N . HIS A 1 101 ? -13.069 -9.035 19.554 1.00 94.12 101 HIS A N 1
ATOM 768 C CA . HIS A 1 101 ? -12.767 -9.972 20.640 1.00 94.12 101 HIS A CA 1
ATOM 769 C C . HIS A 1 101 ? -12.577 -9.301 22.011 1.00 94.12 101 HIS A C 1
ATOM 771 O O . HIS A 1 101 ? -12.318 -9.984 22.995 1.00 94.12 101 HIS A O 1
ATOM 777 N N . GLN A 1 102 ? -12.723 -7.976 22.116 1.00 94.19 102 GLN A N 1
ATOM 778 C CA . GLN A 1 102 ? -12.684 -7.288 23.403 1.00 94.19 102 GLN A CA 1
ATOM 779 C C . GLN A 1 102 ? -13.977 -7.536 24.198 1.00 94.19 102 GLN A C 1
ATOM 781 O O . GLN A 1 102 ? -15.069 -7.135 23.776 1.00 94.19 102 GLN A O 1
ATOM 786 N N . GLU A 1 103 ? -13.827 -8.141 25.376 1.00 91.12 103 GLU A N 1
ATOM 787 C CA . GLU A 1 103 ? -14.919 -8.483 26.297 1.00 91.12 103 GLU A CA 1
ATOM 788 C C . GLU A 1 103 ? -15.567 -7.235 26.908 1.00 91.12 103 GLU A C 1
ATOM 790 O O . GLU A 1 103 ? -16.791 -7.131 27.013 1.00 91.12 103 GLU A O 1
ATOM 795 N N . ASN A 1 104 ? -14.757 -6.229 27.254 1.00 96.12 104 ASN A N 1
ATOM 796 C CA . ASN A 1 104 ? -15.269 -4.999 27.845 1.00 96.12 104 ASN A CA 1
ATOM 797 C C . ASN A 1 104 ? -15.938 -4.112 26.780 1.00 96.12 104 ASN A C 1
ATOM 799 O O . ASN A 1 104 ? -15.260 -3.446 25.993 1.00 96.12 104 ASN A O 1
ATOM 803 N N . LYS A 1 105 ? -17.278 -4.040 26.805 1.00 93.81 105 LYS A N 1
ATOM 804 C CA . LYS A 1 105 ? -18.092 -3.242 25.867 1.00 93.81 105 LYS A CA 1
ATOM 805 C C . LYS A 1 105 ? -17.666 -1.770 25.800 1.00 93.81 105 LYS A C 1
ATOM 807 O O . LYS A 1 105 ? -17.480 -1.244 24.707 1.00 93.81 105 LYS A O 1
ATOM 812 N N . LYS A 1 106 ? -17.447 -1.113 26.945 1.00 94.88 106 LYS A N 1
ATOM 813 C CA . LYS A 1 106 ? -17.060 0.310 26.996 1.00 94.88 106 LYS A CA 1
ATOM 814 C C . LYS A 1 106 ? -15.688 0.536 26.352 1.00 94.88 106 LYS A C 1
ATOM 816 O O . LYS A 1 106 ? -15.518 1.479 25.580 1.00 94.88 106 LYS A O 1
ATOM 821 N N . LYS A 1 107 ? -14.726 -0.356 26.620 1.00 94.69 107 LYS A N 1
ATOM 822 C CA . LYS A 1 107 ? -13.389 -0.328 26.005 1.00 94.69 107 LYS A CA 1
ATOM 823 C C . LYS A 1 107 ? -13.457 -0.624 24.506 1.00 94.69 107 LYS A C 1
ATOM 825 O O . LYS A 1 107 ? -12.816 0.070 23.727 1.00 94.69 107 LYS A O 1
ATOM 830 N N . ARG A 1 108 ? -14.276 -1.593 24.091 1.00 96.25 108 ARG A N 1
ATOM 831 C CA . ARG A 1 108 ? -14.519 -1.931 22.683 1.00 96.25 108 ARG A CA 1
ATOM 832 C C . ARG A 1 108 ? -15.081 -0.749 21.894 1.00 96.25 108 ARG A C 1
ATOM 834 O O . ARG A 1 108 ? -14.553 -0.425 20.835 1.00 96.25 108 ARG A O 1
ATOM 841 N N . ASP A 1 109 ? -16.100 -0.075 22.421 1.00 95.31 109 ASP A N 1
ATOM 842 C CA . ASP A 1 109 ? -16.736 1.067 21.753 1.00 95.31 109 ASP A CA 1
ATOM 843 C C . ASP A 1 109 ? -15.811 2.295 21.700 1.00 95.31 109 ASP A C 1
ATOM 845 O O . ASP A 1 109 ? -15.841 3.067 20.737 1.00 95.31 109 ASP A O 1
ATOM 849 N N . ALA A 1 110 ? -14.960 2.484 22.716 1.00 96.19 110 ALA A N 1
ATOM 850 C CA . ALA A 1 110 ? -13.900 3.489 22.687 1.00 96.19 110 ALA A CA 1
ATOM 851 C C . ALA A 1 110 ? -12.857 3.168 21.604 1.00 96.19 110 ALA A C 1
ATOM 853 O O . ALA A 1 110 ? -12.626 4.001 20.733 1.00 96.19 110 ALA A O 1
ATOM 854 N N . LEU A 1 111 ? -12.307 1.947 21.594 1.00 96.56 111 LEU A N 1
ATOM 855 C CA . LEU A 1 111 ? -11.312 1.500 20.611 1.00 96.56 111 LEU A CA 1
ATOM 856 C C . LEU A 1 111 ? -11.843 1.535 19.174 1.00 96.56 111 LEU A C 1
ATOM 858 O O . LEU A 1 111 ? -11.109 1.895 18.260 1.00 96.56 111 LEU A O 1
ATOM 862 N N . LYS A 1 112 ? -13.119 1.195 18.960 1.00 96.12 112 LYS A N 1
ATOM 863 C CA . LYS A 1 112 ? -13.749 1.250 17.637 1.00 96.12 112 LYS A CA 1
ATOM 864 C C . LYS A 1 112 ? -13.795 2.681 17.098 1.00 96.12 112 LYS A C 1
ATOM 866 O O . LYS A 1 112 ? -13.344 2.921 15.983 1.00 96.12 112 LYS A O 1
ATOM 871 N N . ARG A 1 113 ? -14.278 3.633 17.908 1.00 96.12 113 ARG A N 1
ATOM 872 C CA . ARG A 1 113 ? -14.276 5.065 17.550 1.00 96.12 113 ARG A CA 1
ATOM 873 C C . ARG A 1 113 ? -12.859 5.572 17.305 1.00 96.12 113 ARG A C 1
ATOM 875 O O . ARG A 1 113 ? -12.624 6.332 16.368 1.00 96.12 113 ARG A O 1
ATOM 882 N N . ASP A 1 114 ? -11.927 5.127 18.142 1.00 97.00 114 ASP A N 1
ATOM 883 C CA . ASP A 1 114 ? -10.520 5.475 18.041 1.00 97.00 114 ASP A CA 1
ATOM 884 C C . ASP A 1 114 ? -9.950 5.059 16.679 1.00 97.00 114 ASP A C 1
ATOM 886 O O . ASP A 1 114 ? -9.475 5.907 15.918 1.00 97.00 114 ASP A O 1
ATOM 890 N N . LEU A 1 115 ? -10.106 3.776 16.342 1.00 96.38 115 LEU A N 1
ATOM 891 C CA . LEU A 1 115 ? -9.649 3.176 15.096 1.00 96.38 115 LEU A CA 1
ATOM 892 C C . LEU A 1 115 ? -10.287 3.825 13.867 1.00 96.38 115 LEU A C 1
ATOM 894 O O . LEU A 1 115 ? -9.573 4.114 12.911 1.00 96.38 115 LEU A O 1
ATOM 898 N N . ASP A 1 116 ? -11.594 4.094 13.888 1.00 94.50 116 ASP A N 1
ATOM 899 C CA . ASP A 1 116 ? -12.286 4.728 12.761 1.00 94.50 116 ASP A CA 1
ATOM 900 C C . ASP A 1 116 ? -11.711 6.122 12.461 1.00 94.50 116 ASP A C 1
ATOM 902 O O . ASP A 1 116 ? -11.503 6.476 11.296 1.00 94.50 116 ASP A O 1
ATOM 906 N N . ASN A 1 117 ? -11.383 6.903 13.496 1.00 96.31 117 ASN A N 1
ATOM 907 C CA . ASN A 1 117 ? -10.737 8.205 13.326 1.00 96.31 117 ASN A CA 1
ATOM 908 C C . ASN A 1 117 ? -9.321 8.065 12.743 1.00 96.31 117 ASN A C 1
ATOM 910 O O . ASN A 1 117 ? -8.974 8.778 11.800 1.00 96.31 117 ASN A O 1
ATOM 914 N N . ARG A 1 118 ? -8.513 7.115 13.239 1.00 95.88 118 ARG A N 1
ATOM 915 C CA . ARG A 1 118 ? -7.130 6.920 12.752 1.00 95.88 118 ARG A CA 1
ATOM 916 C C . ARG A 1 118 ? -7.101 6.353 11.340 1.00 95.88 118 ARG A C 1
ATOM 918 O O . ARG A 1 118 ? -6.279 6.783 10.539 1.00 95.88 118 ARG A O 1
ATOM 925 N N . ALA A 1 119 ? -8.018 5.451 10.999 1.00 92.88 119 ALA A N 1
ATOM 926 C CA . ALA A 1 119 ? -8.137 4.891 9.657 1.00 92.88 119 ALA A CA 1
ATOM 927 C C . ALA A 1 119 ? -8.459 5.975 8.612 1.00 92.88 119 ALA A C 1
ATOM 929 O O . ALA A 1 119 ? -7.902 5.956 7.510 1.00 92.88 119 ALA A O 1
ATOM 930 N N . LYS A 1 120 ? -9.305 6.956 8.963 1.00 94.00 120 LYS A N 1
ATOM 931 C CA . LYS A 1 120 ? -9.588 8.118 8.104 1.00 94.00 120 LYS A CA 1
ATOM 932 C C . LYS A 1 120 ? -8.347 8.982 7.885 1.00 94.00 120 LYS A C 1
ATOM 934 O O . LYS A 1 120 ? -8.055 9.317 6.738 1.00 94.00 120 LYS A O 1
ATOM 939 N N . VAL A 1 121 ? -7.613 9.309 8.953 1.00 96.25 121 VAL A N 1
ATOM 940 C CA . VAL A 1 121 ? -6.361 10.087 8.863 1.00 96.25 121 VAL A CA 1
ATOM 941 C C . VAL A 1 121 ? -5.337 9.348 8.007 1.00 96.25 121 VAL A C 1
ATOM 943 O O . VAL A 1 121 ? -4.854 9.900 7.027 1.00 96.25 121 VAL A O 1
ATOM 946 N N . LEU A 1 122 ? -5.097 8.067 8.287 1.00 94.19 122 LEU A N 1
ATOM 947 C CA . LEU A 1 122 ? -4.163 7.232 7.533 1.00 94.19 122 LEU A CA 1
ATOM 948 C C . LEU A 1 122 ? -4.504 7.193 6.036 1.00 94.19 122 LEU A C 1
ATOM 950 O O . LEU A 1 122 ? -3.632 7.380 5.193 1.00 94.19 122 LEU A O 1
ATOM 954 N N . THR A 1 123 ? -5.786 7.024 5.699 1.00 91.81 123 THR A N 1
ATOM 955 C CA . THR A 1 123 ? -6.254 7.060 4.303 1.00 91.81 123 THR A CA 1
ATOM 956 C C . THR A 1 123 ? -5.993 8.420 3.653 1.00 91.81 123 THR A C 1
ATOM 958 O O . THR A 1 123 ? -5.625 8.487 2.479 1.00 91.81 123 THR A O 1
ATOM 961 N N . ARG A 1 124 ? -6.184 9.516 4.395 1.00 94.88 124 ARG A N 1
ATOM 962 C CA . ARG A 1 124 ? -5.940 10.876 3.904 1.00 94.88 124 ARG A CA 1
ATOM 963 C C . ARG A 1 124 ? -4.460 11.121 3.621 1.00 94.88 124 ARG A C 1
ATOM 965 O O . ARG A 1 124 ? -4.156 11.660 2.558 1.00 94.88 124 ARG A O 1
ATOM 972 N N . GLU A 1 125 ? -3.586 10.696 4.529 1.00 94.94 125 GLU A N 1
ATOM 973 C CA . GLU A 1 125 ? -2.133 10.832 4.398 1.00 94.94 125 GLU A CA 1
ATOM 974 C C . GLU A 1 125 ? -1.600 10.007 3.230 1.00 94.94 125 GLU A C 1
ATOM 976 O O . GLU A 1 125 ? -0.904 10.539 2.372 1.00 94.94 125 GLU A O 1
ATOM 981 N N . ILE A 1 126 ? -2.025 8.747 3.097 1.00 92.69 126 ILE A N 1
ATOM 982 C CA . ILE A 1 126 ? -1.658 7.908 1.946 1.00 92.69 126 ILE A CA 1
ATOM 983 C C . ILE A 1 126 ? -2.041 8.598 0.632 1.00 92.69 126 ILE A C 1
ATOM 985 O O . ILE A 1 126 ? -1.208 8.727 -0.259 1.00 92.69 126 ILE A O 1
ATOM 989 N N . ARG A 1 127 ? -3.267 9.128 0.529 1.00 88.69 127 ARG A N 1
ATOM 990 C CA . ARG A 1 127 ? -3.700 9.884 -0.658 1.00 88.69 127 ARG A CA 1
ATOM 991 C C . ARG A 1 127 ? -2.899 11.170 -0.872 1.00 88.69 127 ARG A C 1
ATOM 993 O O . ARG A 1 127 ? -2.764 11.620 -2.007 1.00 88.69 127 ARG A O 1
ATOM 1000 N N . ALA A 1 128 ? -2.429 11.818 0.192 1.00 91.88 128 ALA A N 1
ATOM 1001 C CA . ALA A 1 128 ? -1.565 12.990 0.078 1.00 91.88 128 ALA A CA 1
ATOM 1002 C C . ALA A 1 128 ? -0.214 12.613 -0.531 1.00 91.88 128 ALA A C 1
ATOM 1004 O O . ALA A 1 128 ? 0.231 13.281 -1.463 1.00 91.88 128 ALA A O 1
ATOM 1005 N N . VAL A 1 129 ? 0.366 11.496 -0.093 1.00 90.19 129 VAL A N 1
ATOM 1006 C CA . VAL A 1 129 ? 1.585 10.947 -0.689 1.00 90.19 129 VAL A CA 1
ATOM 1007 C C . VAL A 1 129 ? 1.345 10.535 -2.147 1.00 90.19 129 VAL A C 1
ATOM 1009 O O . VAL A 1 129 ? 2.140 10.900 -3.003 1.00 90.19 129 VAL A O 1
ATOM 1012 N N . GLU A 1 130 ? 0.218 9.895 -2.485 1.00 84.88 130 GLU A N 1
ATOM 1013 C CA . GLU A 1 130 ? -0.138 9.580 -3.886 1.00 84.88 130 GLU A CA 1
ATOM 1014 C C . GLU A 1 130 ? -0.174 10.838 -4.776 1.00 84.88 130 GLU A C 1
ATOM 1016 O O . GLU A 1 130 ? 0.315 10.827 -5.910 1.00 84.88 130 GLU A O 1
ATOM 1021 N N . ARG A 1 131 ? -0.707 11.954 -4.258 1.00 86.44 131 ARG A N 1
ATOM 1022 C CA . ARG A 1 131 ? -0.702 13.246 -4.965 1.00 86.44 131 ARG A CA 1
ATOM 1023 C C . ARG A 1 131 ? 0.707 13.808 -5.126 1.00 86.44 131 ARG A C 1
ATOM 1025 O O . ARG A 1 131 ? 1.005 14.343 -6.188 1.00 86.44 131 ARG A O 1
ATOM 1032 N N . LEU A 1 132 ? 1.568 13.692 -4.113 1.00 87.00 132 LEU A N 1
ATOM 1033 C CA . LEU A 1 132 ? 2.975 14.097 -4.221 1.00 87.00 132 LEU A CA 1
ATOM 1034 C C . LEU A 1 132 ? 3.700 13.290 -5.298 1.00 87.00 132 LEU A C 1
ATOM 1036 O O . LEU A 1 132 ? 4.374 13.875 -6.137 1.00 87.00 132 LEU A O 1
ATOM 1040 N N . VAL A 1 133 ? 3.479 11.976 -5.341 1.00 83.38 133 VAL A N 1
ATOM 1041 C CA . VAL A 1 133 ? 4.041 11.118 -6.390 1.00 83.38 133 VAL A CA 1
ATOM 1042 C C . VAL A 1 133 ? 3.549 11.539 -7.769 1.00 83.38 133 VAL A C 1
ATOM 1044 O O . VAL A 1 133 ? 4.337 11.645 -8.699 1.00 83.38 133 VAL A O 1
ATOM 1047 N N . SER A 1 134 ? 2.261 11.857 -7.900 1.00 76.50 134 SER A N 1
ATOM 1048 C CA . SER A 1 134 ? 1.685 12.321 -9.169 1.00 76.50 134 SER A CA 1
ATOM 1049 C C . SER A 1 134 ? 2.294 13.646 -9.654 1.00 76.50 134 SER A C 1
ATOM 1051 O O . SER A 1 134 ? 2.283 13.917 -10.850 1.00 76.50 134 SER A O 1
ATOM 1053 N N . ARG A 1 135 ? 2.841 14.462 -8.741 1.00 82.00 135 ARG A N 1
ATOM 1054 C CA . ARG A 1 135 ? 3.514 15.735 -9.046 1.00 82.00 135 ARG A CA 1
ATOM 1055 C C . ARG A 1 135 ? 4.980 15.582 -9.454 1.00 82.00 135 ARG A C 1
ATOM 1057 O O . ARG A 1 135 ? 5.525 16.547 -9.975 1.00 82.00 135 ARG A O 1
ATOM 1064 N N . LEU A 1 136 ? 5.610 14.425 -9.224 1.00 72.94 136 LEU A N 1
ATOM 1065 C CA . LEU A 1 136 ? 7.002 14.189 -9.635 1.00 72.94 136 LEU A CA 1
ATOM 1066 C C . LEU A 1 136 ? 7.171 14.246 -11.163 1.00 72.94 136 LEU A C 1
ATOM 1068 O O . LEU A 1 136 ? 8.256 14.573 -11.632 1.00 72.94 136 LEU A O 1
ATOM 1072 N N . GLY A 1 137 ? 6.096 14.000 -11.922 1.00 61.62 137 GLY A N 1
ATOM 1073 C CA . GLY A 1 137 ? 6.122 13.957 -13.382 1.00 61.62 137 GLY A CA 1
ATOM 1074 C C . GLY A 1 137 ? 6.915 12.763 -13.925 1.00 61.62 137 GLY A C 1
ATOM 1075 O O . GLY A 1 137 ? 7.723 12.142 -13.231 1.00 61.62 137 GLY A O 1
ATOM 1076 N N . THR A 1 138 ? 6.688 12.422 -15.192 1.00 53.91 138 THR A N 1
ATOM 1077 C CA . THR A 1 138 ? 7.571 11.507 -15.921 1.00 53.91 138 THR A CA 1
ATOM 1078 C C . THR A 1 138 ? 8.908 12.206 -16.164 1.00 53.91 138 THR A C 1
ATOM 1080 O O . THR A 1 138 ? 8.892 13.347 -16.643 1.00 53.91 138 THR A O 1
ATOM 1083 N N . PRO A 1 139 ? 10.061 11.574 -15.868 1.00 48.44 139 PRO A N 1
ATOM 1084 C CA . PRO A 1 139 ? 11.337 12.122 -16.299 1.00 48.44 139 PRO A CA 1
ATOM 1085 C C . PRO A 1 139 ? 11.275 12.317 -17.817 1.00 48.44 139 PRO A C 1
ATOM 1087 O O . PRO A 1 139 ? 10.944 11.392 -18.557 1.00 48.44 139 PRO A O 1
ATOM 1090 N N . ARG A 1 140 ? 11.519 13.551 -18.275 1.00 41.62 140 ARG A N 1
ATOM 1091 C CA . ARG A 1 140 ? 11.747 13.823 -19.693 1.00 41.62 140 ARG A CA 1
ATOM 1092 C C . ARG A 1 140 ? 13.060 13.141 -20.049 1.00 41.62 140 ARG A C 1
ATOM 1094 O O . ARG A 1 140 ? 14.116 13.679 -19.730 1.00 41.62 140 ARG A O 1
ATOM 1101 N N . LEU A 1 141 ? 12.977 11.964 -20.661 1.00 44.28 141 LEU A N 1
ATOM 1102 C CA . LEU A 1 141 ? 14.093 11.408 -21.412 1.00 44.28 141 LEU A CA 1
ATOM 1103 C C . LEU A 1 141 ? 14.405 12.435 -22.508 1.00 44.28 141 LEU A C 1
ATOM 1105 O O . LEU A 1 141 ? 13.560 12.716 -23.359 1.00 44.28 141 LEU A O 1
ATOM 1109 N N . GLN A 1 142 ? 15.546 13.115 -22.385 1.00 36.06 142 GLN A N 1
ATOM 1110 C CA . GLN A 1 142 ? 16.072 13.916 -23.486 1.00 36.06 142 GLN A CA 1
ATOM 1111 C C . GLN A 1 142 ? 16.576 12.944 -24.567 1.00 36.06 142 GLN A C 1
ATOM 1113 O O . GLN A 1 142 ? 17.116 11.901 -24.193 1.00 36.06 142 GLN A O 1
ATOM 1118 N N . PRO A 1 143 ? 16.333 13.248 -25.855 1.00 42.16 143 PRO A N 1
ATOM 1119 C CA . PRO A 1 143 ? 16.704 12.386 -26.976 1.00 42.16 143 PRO A CA 1
ATOM 1120 C C . PRO A 1 143 ? 18.218 12.219 -27.128 1.00 42.16 143 PRO A C 1
ATOM 1122 O O . PRO A 1 143 ? 18.962 13.150 -26.736 1.00 42.16 143 PRO A O 1
#

Radius of gyration: 19.28 Å; chains: 1; bounding box: 35×46×55 Å

pLDDT: mean 81.32, std 13.96, range [36.06, 97.0]